Protein AF-A0A0B0EFS8-F1 (afdb_monomer_lite)

Sequence (93 aa):
PIFYATGNRNKAFFFSAISGLSEPLGALVGYAFLMPFLSPGLLAGLLAFVAGIMIYISVDELLPMAHRYGHSHTVIIGIILGMMVMAASLIML

Foldseek 3Di:
DVCVVPVDPVVVVVVVVVVVVVVVVVVVVCCVVCVVVDDPVVVVVVVVVVVVVVVCCCVVPVLVVCVVVHPPVVSVVVVVVVVVVVVVVVVVD

Radius of gyration: 17.18 Å; chains: 1; bounding box: 37×28×36 Å

pLDDT: mean 88.09, std 7.2, range [60.25, 96.0]

Organism: NCBI:txid237368

Secondary structure (DSSP, 8-state):
-HHHHH--HHHHHHHHHHHHHHHHHHHHHHHHHHGGG--HHHHHHHHHHHHHHHHHIIIIIIHHHHHHHS-HHHHHHHHHHHHHHHHHHHHH-

Structure (mmCIF, N/CA/C/O backbone):
data_AF-A0A0B0EFS8-F1
#
_entry.id   AF-A0A0B0EFS8-F1
#
loop_
_atom_site.group_PDB
_atom_site.id
_atom_site.type_symbol
_atom_site.label_atom_id
_atom_site.label_alt_id
_atom_site.label_comp_id
_atom_site.label_asym_id
_atom_site.label_entity_id
_atom_site.label_seq_id
_atom_site.pdbx_PDB_ins_code
_atom_site.Cartn_x
_atom_site.Cartn_y
_atom_site.Cartn_z
_atom_site.occupancy
_atom_site.B_iso_or_equiv
_atom_site.auth_seq_id
_atom_site.auth_comp_id
_atom_site.auth_asym_id
_atom_site.auth_atom_id
_atom_site.pdbx_PDB_model_num
ATOM 1 N N . PRO A 1 1 ? -15.132 -5.388 8.158 1.00 60.25 1 PRO A N 1
ATOM 2 C CA . PRO A 1 1 ? -16.566 -5.778 8.244 1.00 60.25 1 PRO A CA 1
ATOM 3 C C . PRO A 1 1 ? -16.847 -7.256 8.604 1.00 60.25 1 PRO A C 1
ATOM 5 O O . PRO A 1 1 ? -17.977 -7.560 8.963 1.00 60.25 1 PRO A O 1
ATOM 8 N N . ILE A 1 2 ? -15.859 -8.165 8.580 1.00 69.06 2 ILE A N 1
ATOM 9 C CA . ILE A 1 2 ? -16.084 -9.589 8.908 1.00 69.06 2 ILE A CA 1
ATOM 10 C C . ILE A 1 2 ? -16.449 -9.780 10.387 1.00 69.06 2 ILE A C 1
ATOM 12 O O . ILE A 1 2 ? -17.388 -10.507 10.696 1.00 69.06 2 ILE A O 1
ATOM 16 N N . PHE A 1 3 ? -15.778 -9.068 11.299 1.00 70.75 3 PHE A N 1
ATOM 17 C CA . PHE A 1 3 ? -16.096 -9.104 12.731 1.00 70.75 3 PHE A CA 1
ATOM 18 C C . PHE A 1 3 ? -17.517 -8.604 13.030 1.00 70.75 3 PHE A C 1
ATOM 20 O O . PHE A 1 3 ? -18.269 -9.280 13.724 1.00 70.75 3 PHE A O 1
ATOM 27 N N . TYR A 1 4 ? -17.909 -7.472 12.439 1.00 67.56 4 TYR A N 1
ATOM 28 C CA . TYR A 1 4 ? -19.253 -6.906 12.599 1.00 67.56 4 TYR A CA 1
ATOM 29 C C . TYR A 1 4 ? -20.358 -7.782 11.983 1.00 67.56 4 TYR A C 1
ATOM 31 O O . TYR A 1 4 ? -21.491 -7.718 12.440 1.00 67.56 4 TYR A O 1
ATOM 39 N N . ALA A 1 5 ? -20.036 -8.620 10.989 1.00 72.50 5 ALA A N 1
ATOM 40 C CA . ALA A 1 5 ? -20.988 -9.531 10.349 1.00 72.50 5 ALA A CA 1
ATOM 41 C C . ALA A 1 5 ? -21.077 -10.922 11.010 1.00 72.50 5 ALA A C 1
ATOM 43 O O . ALA A 1 5 ? -22.128 -11.550 10.960 1.00 72.50 5 ALA A O 1
ATOM 44 N N . THR A 1 6 ? -19.994 -11.431 11.616 1.00 71.69 6 THR A N 1
ATOM 45 C CA . THR A 1 6 ? -19.950 -12.799 12.185 1.00 71.69 6 THR A CA 1
ATOM 46 C C . THR A 1 6 ? -19.892 -12.863 13.710 1.00 71.69 6 THR A C 1
ATOM 48 O O . THR A 1 6 ? -20.036 -13.950 14.267 1.00 71.69 6 THR A O 1
ATOM 51 N N . GLY A 1 7 ? -19.637 -11.749 14.405 1.00 76.38 7 GLY A N 1
ATOM 52 C CA . GLY A 1 7 ? -19.557 -11.682 15.872 1.00 76.38 7 GLY A CA 1
ATOM 53 C C . GLY A 1 7 ? -18.388 -12.455 16.506 1.00 76.38 7 GLY A C 1
ATOM 54 O O . GLY A 1 7 ? -18.194 -12.399 17.717 1.00 76.38 7 GLY A O 1
ATOM 55 N N . ASN A 1 8 ? -17.579 -13.164 15.711 1.00 82.50 8 ASN A N 1
ATOM 56 C CA . ASN A 1 8 ? -16.508 -14.034 16.188 1.00 82.50 8 ASN A CA 1
ATOM 57 C C . ASN A 1 8 ? -15.128 -13.464 15.818 1.00 82.50 8 ASN A C 1
ATOM 59 O O . ASN A 1 8 ? -14.754 -13.405 14.644 1.00 82.50 8 ASN A O 1
ATOM 63 N N . ARG A 1 9 ? -14.354 -13.078 16.843 1.00 80.94 9 ARG A N 1
ATOM 64 C CA . ARG A 1 9 ? -13.009 -12.485 16.709 1.00 80.94 9 ARG A CA 1
ATOM 65 C C . ARG A 1 9 ? -12.016 -13.419 16.015 1.00 80.94 9 ARG A C 1
ATOM 67 O O . ARG A 1 9 ? -11.255 -12.961 15.170 1.00 80.94 9 ARG A O 1
ATOM 74 N N . ASN A 1 10 ? -12.068 -14.719 16.309 1.00 83.12 10 ASN A N 1
ATOM 75 C CA . ASN A 1 10 ? -11.126 -15.697 15.759 1.00 83.1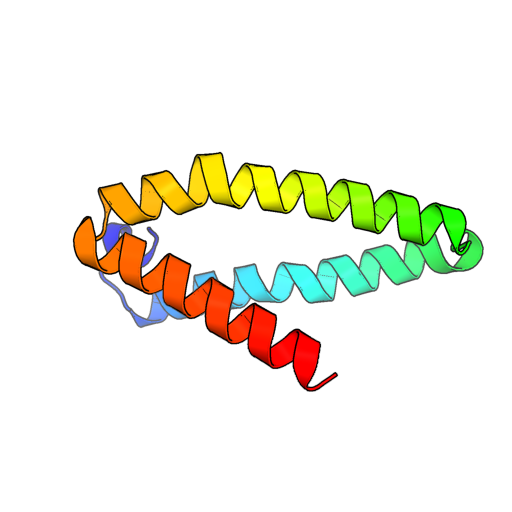2 10 ASN A CA 1
ATOM 76 C C . ASN A 1 10 ? -11.363 -15.917 14.262 1.00 83.12 10 ASN A C 1
ATOM 78 O O . ASN A 1 10 ? -10.412 -15.988 13.489 1.00 83.12 10 ASN A O 1
ATOM 82 N N . LYS A 1 11 ? -12.634 -15.950 13.835 1.00 79.81 11 LYS A N 1
ATOM 83 C CA . LYS A 1 11 ? -12.978 -16.023 12.407 1.00 79.81 11 LYS A CA 1
ATOM 84 C C . LYS A 1 11 ? -12.549 -14.757 11.673 1.00 79.81 11 LYS A C 1
ATOM 86 O O . LYS A 1 11 ? -11.923 -14.854 10.626 1.00 79.81 11 LYS A O 1
ATOM 91 N N . ALA A 1 12 ? -12.837 -13.582 12.235 1.00 83.75 12 ALA A N 1
ATOM 92 C CA . ALA A 1 12 ? -12.433 -12.316 11.632 1.00 83.75 12 ALA A CA 1
ATOM 93 C C . ALA A 1 12 ? -10.911 -12.211 11.457 1.00 83.75 12 ALA A C 1
ATOM 95 O O . ALA A 1 12 ? -10.458 -11.815 10.390 1.00 83.75 12 ALA A O 1
ATOM 96 N N . PHE A 1 13 ? -10.133 -12.623 12.460 1.00 85.50 13 PHE A N 1
ATOM 97 C CA . PHE A 1 13 ? -8.675 -12.648 12.362 1.00 85.50 13 PHE A CA 1
ATOM 98 C C . PHE A 1 13 ? -8.186 -13.623 11.284 1.00 85.50 13 PHE A C 1
ATOM 100 O O . PHE A 1 13 ? -7.371 -13.246 10.448 1.00 85.50 13 PHE A O 1
ATOM 107 N N . PHE A 1 14 ? -8.720 -14.848 11.257 1.00 88.38 14 PHE A N 1
ATOM 108 C CA . PHE A 1 14 ? -8.308 -15.867 10.292 1.00 88.38 14 PHE A CA 1
ATOM 109 C C . PHE A 1 14 ? -8.594 -15.455 8.841 1.00 88.38 14 PHE A C 1
ATOM 111 O O . PHE A 1 14 ? -7.723 -15.574 7.984 1.00 88.38 14 PHE A O 1
ATOM 118 N N . PHE A 1 15 ? -9.780 -14.903 8.566 1.00 86.44 15 PHE A N 1
ATOM 119 C CA . PHE A 1 15 ? -10.111 -14.417 7.224 1.00 86.44 15 PHE A CA 1
ATOM 120 C C . PHE A 1 15 ? -9.269 -13.207 6.813 1.00 86.44 15 PHE A C 1
ATOM 122 O O . PHE A 1 15 ? -8.816 -13.152 5.672 1.00 86.44 15 PHE A O 1
ATOM 129 N N . SER A 1 16 ? -9.006 -12.269 7.729 1.00 86.88 16 SER A N 1
ATOM 130 C CA . SER A 1 16 ? -8.102 -11.149 7.446 1.00 86.88 16 SER A CA 1
ATOM 131 C C . SER A 1 16 ? -6.672 -11.622 7.172 1.00 86.88 16 SER A C 1
ATOM 133 O O . SER A 1 16 ? -6.032 -11.113 6.258 1.00 86.88 16 SER A O 1
ATOM 135 N N . ALA A 1 17 ? -6.182 -12.623 7.909 1.00 88.81 17 ALA A N 1
ATOM 136 C CA . ALA A 1 17 ? -4.853 -13.191 7.698 1.00 88.81 17 ALA A CA 1
ATOM 137 C C . ALA A 1 17 ? -4.737 -13.903 6.340 1.00 88.81 17 ALA A C 1
ATOM 139 O O . ALA A 1 17 ? -3.759 -13.697 5.626 1.00 88.81 17 ALA A O 1
ATOM 140 N N . ILE A 1 18 ? -5.751 -14.682 5.944 1.00 90.19 18 ILE A N 1
ATOM 141 C CA . ILE A 1 18 ? -5.797 -15.314 4.615 1.00 90.19 18 ILE A CA 1
ATOM 142 C C . ILE A 1 18 ? -5.833 -14.256 3.509 1.00 90.19 18 ILE A C 1
ATOM 144 O O . ILE A 1 18 ? -5.127 -14.393 2.513 1.00 90.19 18 ILE A O 1
ATOM 148 N N . SER A 1 19 ? -6.617 -13.190 3.689 1.00 88.56 19 SER A N 1
ATOM 149 C CA . SER A 1 19 ? -6.642 -12.076 2.740 1.00 88.56 19 SER A CA 1
ATOM 150 C C . SER A 1 19 ? -5.274 -11.403 2.633 1.00 88.56 19 SER A C 1
ATOM 152 O O . SER A 1 19 ? -4.830 -11.129 1.526 1.00 88.56 19 SER A O 1
ATOM 154 N N . GLY A 1 20 ? -4.576 -11.179 3.749 1.00 88.44 20 GLY A N 1
ATOM 155 C CA . GLY A 1 20 ? -3.223 -10.611 3.736 1.00 88.44 20 GLY A CA 1
ATOM 156 C C . GLY A 1 20 ? -2.200 -11.518 3.048 1.00 88.44 20 GLY A C 1
ATOM 157 O O . GLY A 1 20 ? -1.310 -11.033 2.362 1.00 88.44 20 GLY A O 1
ATOM 158 N N . LEU A 1 21 ? -2.363 -12.842 3.143 1.00 93.06 21 LEU A N 1
ATOM 159 C CA . LEU A 1 21 ? -1.496 -13.803 2.455 1.00 93.06 21 LEU A CA 1
ATOM 160 C C . LEU A 1 21 ? -1.646 -13.760 0.922 1.00 93.06 21 LEU A C 1
ATOM 162 O O . LEU A 1 21 ? -0.771 -14.248 0.206 1.00 93.06 21 LEU A O 1
ATOM 166 N N . SER A 1 22 ? -2.719 -13.158 0.403 1.00 91.25 22 SER A N 1
ATOM 167 C CA . SER A 1 22 ? -2.902 -13.001 -1.043 1.00 91.25 22 SER A CA 1
ATOM 168 C C . SER A 1 22 ? -1.851 -12.089 -1.686 1.00 91.25 22 SER A C 1
ATOM 170 O O . SER A 1 22 ? -1.469 -12.339 -2.827 1.00 91.25 22 SER A O 1
ATOM 172 N N . GLU A 1 23 ? -1.315 -11.103 -0.960 1.00 89.88 23 GLU A N 1
ATOM 173 C CA . GLU A 1 23 ? -0.275 -10.194 -1.458 1.00 89.88 23 GLU A CA 1
ATOM 174 C C . GLU A 1 23 ? 1.060 -10.901 -1.752 1.00 89.88 23 GLU A C 1
ATOM 176 O O . GLU A 1 23 ? 1.521 -10.823 -2.893 1.00 89.88 23 GLU A O 1
ATOM 181 N N . PRO A 1 24 ? 1.691 -11.640 -0.812 1.00 91.25 24 PRO A N 1
ATOM 182 C CA . PRO A 1 24 ? 2.937 -12.349 -1.098 1.00 91.25 24 PRO A CA 1
ATOM 183 C C . PRO A 1 24 ? 2.746 -13.466 -2.128 1.00 91.25 24 PRO A C 1
ATOM 185 O O . PRO A 1 24 ? 3.637 -13.699 -2.944 1.00 91.25 24 PRO A O 1
ATOM 188 N N . LEU A 1 25 ? 1.586 -14.131 -2.140 1.00 93.56 25 LEU A N 1
ATOM 189 C CA . LEU A 1 25 ? 1.252 -15.108 -3.181 1.00 93.56 25 LEU A CA 1
ATOM 190 C C . LEU A 1 25 ? 1.156 -14.443 -4.559 1.00 93.56 25 LEU A C 1
ATOM 192 O O . LEU A 1 25 ? 1.750 -14.935 -5.518 1.00 93.56 25 LEU A O 1
ATOM 196 N N . GLY A 1 26 ? 0.467 -13.306 -4.654 1.00 90.19 26 GLY A N 1
ATOM 197 C CA . GLY A 1 26 ? 0.383 -12.511 -5.876 1.00 90.19 26 GLY A CA 1
ATOM 198 C C . GLY A 1 26 ? 1.751 -12.010 -6.338 1.00 90.19 26 GLY A C 1
ATOM 199 O O . GLY A 1 26 ? 2.051 -12.078 -7.528 1.00 90.19 26 GLY A O 1
ATOM 200 N N . ALA A 1 27 ? 2.611 -11.593 -5.407 1.00 89.56 27 ALA A N 1
ATOM 201 C CA . ALA A 1 27 ? 3.980 -11.177 -5.699 1.00 89.56 27 ALA A CA 1
ATOM 202 C C . ALA A 1 27 ? 4.839 -12.336 -6.233 1.00 89.56 27 ALA A C 1
ATOM 204 O O . ALA A 1 27 ? 5.539 -12.160 -7.226 1.00 89.56 27 ALA A O 1
ATOM 205 N N . LEU A 1 28 ? 4.758 -13.527 -5.628 1.00 93.06 28 LEU A N 1
ATOM 206 C CA .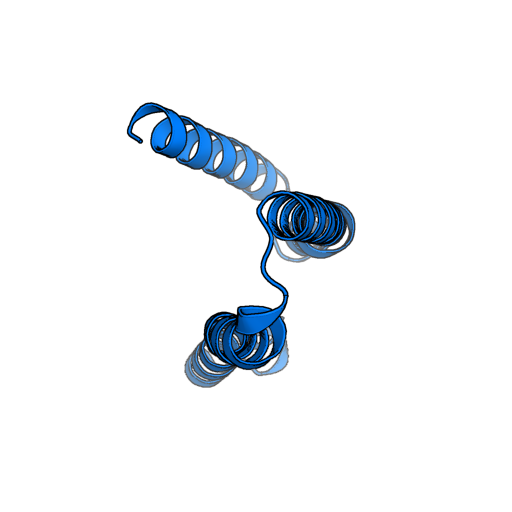 LEU A 1 28 ? 5.463 -14.734 -6.084 1.00 93.06 28 LEU A CA 1
ATOM 207 C C . LEU A 1 28 ? 5.039 -15.141 -7.495 1.00 93.06 28 LEU A C 1
ATOM 209 O O . LEU A 1 28 ? 5.887 -15.389 -8.353 1.00 93.06 28 LEU A O 1
ATOM 213 N N . VAL A 1 29 ? 3.729 -15.186 -7.738 1.00 92.44 29 VAL A N 1
ATOM 214 C CA . VAL A 1 29 ? 3.168 -15.521 -9.049 1.00 92.44 29 VAL A CA 1
ATOM 215 C C . VAL A 1 29 ? 3.568 -14.460 -10.074 1.00 92.44 29 VAL A C 1
ATOM 217 O O . VAL A 1 29 ? 4.124 -14.795 -11.118 1.00 92.44 29 VAL A O 1
ATOM 220 N N . GLY A 1 30 ? 3.367 -13.179 -9.760 1.00 88.69 30 GLY A N 1
ATOM 221 C CA . GLY A 1 30 ? 3.746 -12.066 -10.627 1.00 88.69 30 GLY A CA 1
ATOM 222 C C . GLY A 1 30 ? 5.233 -12.084 -10.972 1.00 88.69 30 GLY A C 1
ATOM 223 O O . GLY A 1 30 ? 5.586 -11.968 -12.142 1.00 88.69 30 GLY A O 1
ATOM 224 N N . TYR A 1 31 ? 6.102 -12.318 -9.989 1.00 88.19 31 TYR A N 1
ATOM 225 C CA . TYR A 1 31 ? 7.538 -12.447 -10.213 1.00 88.19 31 TYR A CA 1
ATOM 226 C C . TYR A 1 31 ? 7.869 -13.631 -11.126 1.00 88.19 31 TYR A C 1
ATOM 228 O O . TYR A 1 31 ? 8.596 -13.447 -12.097 1.00 88.19 31 TYR A O 1
ATOM 236 N N . ALA A 1 32 ? 7.299 -14.816 -10.888 1.00 90.69 32 ALA A N 1
ATOM 237 C CA . ALA A 1 32 ? 7.555 -15.999 -11.712 1.00 90.69 32 ALA A CA 1
ATOM 238 C C . ALA A 1 32 ? 7.174 -15.795 -13.191 1.00 90.69 32 ALA A C 1
ATOM 240 O O . ALA A 1 32 ? 7.886 -16.264 -14.078 1.00 90.69 32 ALA A O 1
ATOM 241 N N . PHE A 1 33 ? 6.084 -15.070 -13.466 1.00 87.56 33 PHE A N 1
ATOM 242 C CA . PHE A 1 33 ? 5.640 -14.781 -14.834 1.00 87.56 33 PHE A CA 1
ATOM 243 C C . PHE A 1 33 ? 6.379 -13.602 -15.483 1.00 87.56 33 PHE A C 1
ATOM 245 O O . PHE A 1 33 ? 6.646 -13.640 -16.685 1.00 87.56 33 PHE A O 1
ATOM 252 N N . LEU A 1 34 ? 6.702 -12.551 -14.723 1.00 85.50 34 LEU A N 1
ATOM 253 C CA . LEU A 1 34 ? 7.307 -11.331 -15.267 1.00 85.50 34 LEU A CA 1
ATOM 254 C C . LEU A 1 34 ? 8.838 -11.346 -15.254 1.00 85.50 34 LEU A C 1
ATOM 256 O O . LEU A 1 34 ? 9.420 -10.511 -15.941 1.00 85.50 34 LEU A O 1
ATOM 260 N N . MET A 1 35 ? 9.496 -12.270 -14.543 1.00 84.00 35 MET A N 1
ATOM 261 C CA . MET A 1 35 ? 10.963 -12.373 -14.458 1.00 84.00 35 MET A CA 1
ATOM 262 C C . MET A 1 35 ? 11.690 -12.199 -15.809 1.00 84.00 35 MET A C 1
ATOM 264 O O . MET A 1 35 ? 12.617 -11.392 -15.857 1.00 84.00 35 MET A O 1
ATOM 268 N N . PRO A 1 36 ? 11.292 -12.858 -16.919 1.00 83.25 36 PRO A N 1
ATOM 269 C CA . PRO A 1 36 ? 11.984 -12.697 -18.202 1.00 83.25 36 PRO A CA 1
ATOM 270 C C . PRO A 1 36 ? 11.725 -11.353 -18.909 1.00 83.25 36 PRO A C 1
ATOM 272 O O . PRO A 1 36 ? 12.470 -10.996 -19.817 1.00 83.25 36 PRO A O 1
ATOM 275 N N . PHE A 1 37 ? 10.699 -10.597 -18.506 1.00 84.38 37 PHE A N 1
ATOM 276 C CA . PHE A 1 37 ? 10.297 -9.319 -19.118 1.00 84.38 37 PHE A CA 1
ATOM 277 C C . PHE A 1 37 ? 10.549 -8.106 -18.209 1.00 84.38 37 PHE A C 1
ATOM 279 O O . PHE A 1 37 ? 10.208 -6.973 -18.560 1.00 84.38 37 PHE A O 1
ATOM 286 N N . LEU A 1 38 ? 11.132 -8.335 -17.031 1.00 83.94 38 LEU A N 1
ATOM 287 C CA . LEU A 1 38 ? 11.266 -7.361 -15.954 1.00 83.94 38 LEU A CA 1
ATOM 288 C C . LEU A 1 38 ? 12.379 -6.350 -16.274 1.00 83.94 38 LEU A C 1
ATOM 290 O O . LEU A 1 38 ? 13.522 -6.480 -15.847 1.00 83.94 38 LEU A O 1
ATOM 294 N N . SER A 1 39 ? 12.040 -5.328 -17.061 1.00 91.44 39 SER A N 1
ATOM 295 C CA . SER A 1 39 ? 12.908 -4.169 -17.285 1.00 91.44 39 SER A CA 1
ATOM 296 C C . SER A 1 39 ? 12.673 -3.090 -16.215 1.00 91.44 39 SER A C 1
ATOM 298 O O . SER A 1 39 ? 11.557 -2.983 -15.694 1.00 91.44 39 SER A O 1
ATOM 300 N N . PRO A 1 40 ? 13.670 -2.235 -15.904 1.00 88.62 40 PRO A N 1
ATOM 301 C CA . PRO A 1 40 ? 13.499 -1.147 -14.936 1.00 88.62 40 PRO A CA 1
ATOM 302 C C . PRO A 1 40 ? 12.337 -0.202 -15.280 1.00 88.62 40 PRO A C 1
ATOM 304 O O . PRO A 1 40 ? 11.615 0.240 -14.390 1.00 88.62 40 PRO A O 1
ATOM 307 N N . GLY A 1 41 ? 12.118 0.067 -16.573 1.00 92.81 41 GLY A N 1
ATOM 308 C CA . GLY A 1 41 ? 11.017 0.915 -17.039 1.00 92.81 41 GLY A CA 1
ATOM 309 C C . GLY A 1 41 ? 9.643 0.270 -16.854 1.00 92.81 41 GLY A C 1
ATOM 310 O O . GLY A 1 41 ? 8.709 0.935 -16.408 1.00 92.81 41 GLY A O 1
ATOM 311 N N . LEU A 1 42 ? 9.523 -1.034 -17.128 1.00 90.19 42 LEU A N 1
ATOM 312 C CA . LEU A 1 42 ? 8.284 -1.773 -16.883 1.00 90.19 42 LEU A CA 1
ATOM 313 C C . LEU A 1 42 ? 7.974 -1.840 -15.386 1.00 90.19 42 LEU A C 1
ATOM 315 O O .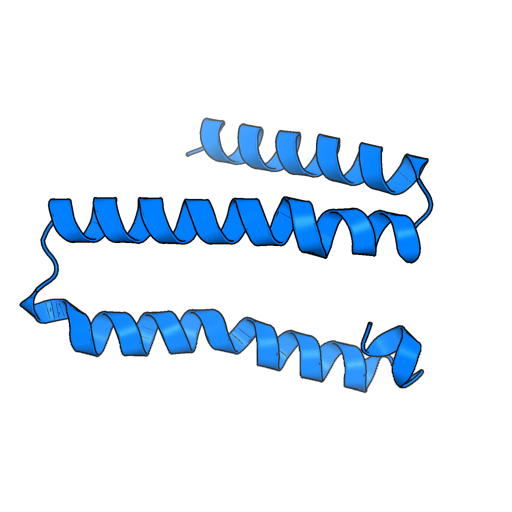 LEU A 1 42 ? 6.839 -1.592 -14.991 1.00 90.19 42 LEU A O 1
ATOM 319 N N . LEU A 1 43 ? 8.978 -2.127 -14.553 1.00 91.00 43 LEU A N 1
ATOM 320 C CA . LEU A 1 43 ? 8.811 -2.170 -13.103 1.00 91.00 43 LEU A CA 1
ATOM 321 C C . LEU A 1 43 ? 8.342 -0.817 -12.553 1.00 91.00 43 LEU A C 1
ATOM 323 O O . LEU A 1 43 ? 7.386 -0.779 -11.784 1.00 91.00 43 LEU A O 1
ATOM 327 N N . ALA A 1 44 ? 8.955 0.289 -12.984 1.00 93.19 44 ALA A N 1
ATOM 328 C CA . ALA A 1 44 ? 8.528 1.630 -12.587 1.00 93.19 44 ALA A CA 1
ATOM 329 C C . ALA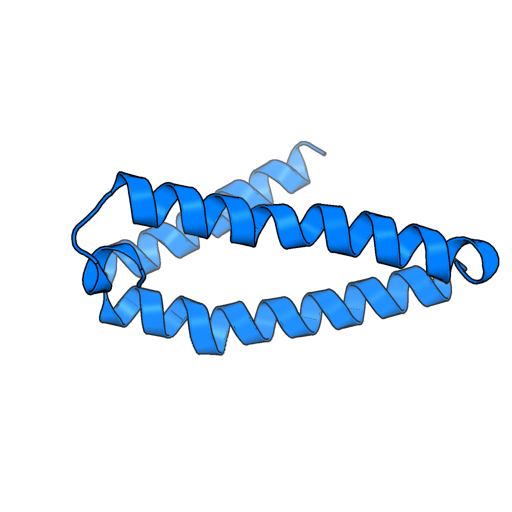 A 1 44 ? 7.080 1.926 -13.018 1.00 93.19 44 ALA A C 1
ATOM 331 O O . ALA A 1 44 ? 6.296 2.439 -12.220 1.00 93.19 44 ALA A O 1
ATOM 332 N N . GLY A 1 45 ? 6.701 1.552 -14.246 1.00 94.75 45 GLY A N 1
ATOM 333 C CA . GLY A 1 45 ? 5.330 1.704 -14.741 1.00 94.75 45 GLY A CA 1
ATOM 334 C C . GLY A 1 45 ? 4.311 0.873 -13.957 1.00 94.75 45 GLY A C 1
ATOM 335 O O . GLY A 1 45 ? 3.248 1.378 -13.599 1.00 94.75 45 GLY A O 1
ATOM 336 N N . LEU A 1 46 ? 4.648 -0.377 -13.627 1.00 91.94 46 LEU A N 1
ATOM 337 C CA . LEU A 1 46 ? 3.806 -1.256 -12.814 1.00 91.94 46 LEU A CA 1
ATOM 338 C C . LEU A 1 46 ? 3.641 -0.725 -11.389 1.00 91.94 46 LEU A C 1
ATOM 340 O O . LEU A 1 46 ? 2.521 -0.679 -10.888 1.00 91.94 46 LEU A O 1
ATOM 344 N N . LEU A 1 47 ? 4.726 -0.279 -10.752 1.00 92.81 47 LEU A N 1
ATOM 345 C CA . LEU A 1 47 ? 4.664 0.314 -9.416 1.00 92.81 47 LEU A CA 1
ATOM 346 C C . LEU A 1 47 ? 3.836 1.604 -9.408 1.00 92.81 47 LEU A C 1
ATOM 348 O O . LEU A 1 47 ? 3.023 1.786 -8.505 1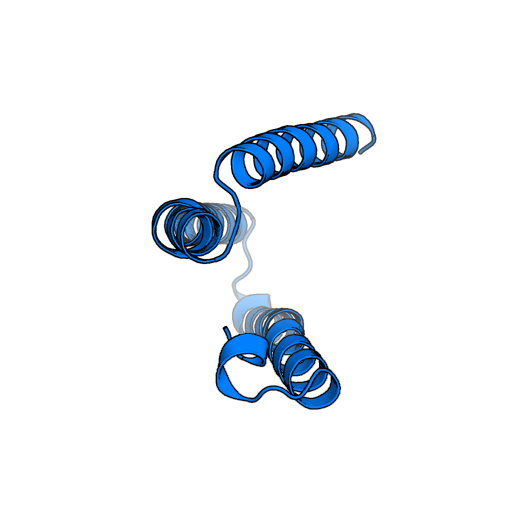.00 92.81 47 LEU A O 1
ATOM 352 N N . ALA A 1 48 ? 3.976 2.463 -10.422 1.00 96.00 48 ALA A N 1
ATOM 353 C CA . ALA A 1 48 ? 3.157 3.668 -10.559 1.00 96.00 48 ALA A CA 1
ATOM 354 C C . ALA A 1 48 ? 1.665 3.333 -10.731 1.00 96.00 48 ALA A C 1
ATOM 356 O O . ALA A 1 48 ? 0.808 3.960 -10.107 1.00 96.00 48 ALA A O 1
ATOM 357 N N . PHE A 1 49 ? 1.351 2.314 -11.533 1.00 95.50 49 PHE A N 1
ATOM 358 C CA . PHE A 1 49 ? -0.018 1.841 -11.722 1.00 95.50 49 PHE A CA 1
ATOM 359 C C . PHE A 1 49 ? -0.622 1.287 -10.422 1.00 95.50 49 PHE A C 1
ATOM 361 O O . PHE A 1 49 ? -1.721 1.683 -10.030 1.00 95.50 49 PHE A O 1
ATOM 368 N N . VAL A 1 50 ? 0.115 0.427 -9.712 1.00 94.06 50 VAL A N 1
ATOM 369 C CA . VAL A 1 50 ? -0.313 -0.133 -8.420 1.00 94.06 50 VAL A CA 1
ATOM 370 C C . VAL A 1 50 ? -0.483 0.967 -7.372 1.00 94.06 50 VAL A C 1
ATOM 372 O O . VAL A 1 50 ? -1.476 0.963 -6.646 1.00 94.06 50 VAL A O 1
ATOM 375 N N . ALA A 1 51 ? 0.424 1.947 -7.327 1.00 95.25 51 ALA A N 1
ATOM 376 C CA . ALA A 1 51 ? 0.298 3.101 -6.440 1.00 95.25 51 ALA A CA 1
ATOM 377 C C . ALA A 1 51 ? -1.006 3.874 -6.701 1.00 95.25 51 ALA A C 1
ATOM 379 O O . ALA A 1 51 ? -1.712 4.216 -5.754 1.00 95.25 51 ALA A O 1
ATOM 380 N N . GLY A 1 52 ? -1.375 4.081 -7.971 1.00 95.56 52 GLY A N 1
ATOM 381 C CA . GLY A 1 52 ? -2.649 4.701 -8.343 1.00 95.56 52 GLY A CA 1
ATOM 382 C C . GLY A 1 52 ? -3.870 3.927 -7.834 1.00 95.56 52 GLY A C 1
ATOM 383 O O . GLY A 1 52 ? -4.770 4.522 -7.238 1.00 95.56 52 GLY A O 1
ATOM 384 N N . ILE A 1 53 ? -3.880 2.600 -7.997 1.00 95.88 53 ILE A N 1
ATOM 385 C CA . ILE A 1 53 ? -4.963 1.741 -7.487 1.00 95.88 53 ILE A CA 1
ATOM 386 C C . ILE A 1 53 ? -5.067 1.838 -5.958 1.00 95.88 53 ILE A C 1
ATOM 388 O O . ILE A 1 53 ? -6.167 1.975 -5.425 1.00 95.88 53 ILE A O 1
ATOM 392 N N . MET A 1 54 ? -3.942 1.807 -5.240 1.00 94.81 54 MET A N 1
ATOM 393 C CA . MET A 1 54 ? -3.942 1.872 -3.774 1.00 94.81 54 MET A CA 1
ATOM 394 C C . MET A 1 54 ? -4.425 3.225 -3.244 1.00 94.81 54 MET A C 1
ATOM 396 O O . MET A 1 54 ? -5.127 3.263 -2.231 1.00 94.81 54 MET A O 1
ATOM 400 N N . ILE A 1 55 ? -4.113 4.326 -3.937 1.00 94.50 55 ILE A N 1
ATOM 401 C CA . ILE A 1 55 ? -4.663 5.651 -3.615 1.00 94.50 55 ILE A CA 1
ATOM 402 C C . ILE A 1 55 ? -6.186 5.640 -3.785 1.00 94.50 55 ILE A C 1
ATOM 404 O O . ILE A 1 55 ? -6.893 6.060 -2.870 1.00 94.50 55 ILE A O 1
ATOM 408 N N . TYR A 1 56 ? -6.689 5.108 -4.905 1.00 95.12 56 TYR A N 1
ATOM 409 C CA . TYR A 1 56 ? -8.127 4.996 -5.158 1.00 95.12 56 TYR A CA 1
ATOM 410 C C . TYR A 1 56 ? -8.839 4.188 -4.064 1.00 95.12 56 TYR A C 1
ATOM 412 O O . TYR A 1 56 ? -9.748 4.705 -3.424 1.00 95.12 56 TYR A O 1
ATOM 420 N N . ILE A 1 57 ? -8.376 2.967 -3.771 1.00 93.44 57 ILE A N 1
ATOM 421 C CA . ILE A 1 57 ? -8.969 2.109 -2.728 1.00 93.44 57 ILE A CA 1
ATOM 422 C C . ILE A 1 57 ? -8.934 2.806 -1.360 1.00 93.44 57 ILE A C 1
ATOM 424 O O . ILE A 1 57 ? -9.900 2.755 -0.597 1.00 93.44 57 ILE A O 1
ATOM 428 N N . SER A 1 58 ? -7.840 3.498 -1.039 1.00 92.75 58 SER A N 1
ATOM 429 C CA . SER A 1 58 ? -7.705 4.187 0.246 1.00 92.75 58 SER A CA 1
ATOM 430 C C . SER A 1 58 ? -8.712 5.325 0.413 1.00 92.75 58 SER A C 1
ATOM 432 O O . SER A 1 58 ? -9.288 5.481 1.492 1.00 92.75 58 SER A O 1
ATOM 434 N N . VAL A 1 59 ? -8.933 6.113 -0.641 1.00 91.62 59 VAL A N 1
ATOM 435 C CA . VAL A 1 59 ? -9.815 7.287 -0.599 1.00 91.62 59 VAL A CA 1
ATOM 436 C C . VAL A 1 59 ? -11.284 6.908 -0.768 1.00 91.62 59 VAL A C 1
ATOM 438 O O . VAL A 1 59 ? -12.114 7.407 -0.013 1.00 91.62 59 VAL A O 1
ATOM 441 N N . ASP A 1 60 ? -11.610 6.026 -1.711 1.00 92.31 60 ASP A N 1
ATOM 442 C CA . ASP A 1 60 ? -13.002 5.706 -2.053 1.00 92.31 60 ASP A CA 1
ATOM 443 C C . ASP A 1 60 ? -13.585 4.583 -1.191 1.00 92.31 60 ASP A C 1
ATOM 445 O O . ASP A 1 60 ? -14.791 4.556 -0.948 1.00 92.31 60 ASP A O 1
ATOM 449 N N . GLU A 1 61 ? -12.761 3.656 -0.701 1.00 90.00 61 GLU A N 1
ATOM 450 C CA . GLU A 1 61 ? -13.251 2.491 0.039 1.00 90.00 61 GLU A CA 1
ATOM 451 C C . GLU A 1 61 ? -12.867 2.550 1.520 1.00 90.00 61 GLU A C 1
ATOM 453 O O . GLU A 1 61 ? -13.741 2.523 2.393 1.00 90.00 61 GLU A O 1
ATOM 458 N N . LEU A 1 62 ? -11.575 2.683 1.837 1.00 89.56 62 LEU A N 1
ATOM 459 C CA . LEU A 1 62 ? -11.110 2.629 3.228 1.00 89.56 62 LEU A CA 1
ATOM 460 C C . LEU A 1 62 ? -11.545 3.854 4.040 1.00 89.56 62 LEU A C 1
ATOM 462 O O . LEU A 1 62 ? -12.001 3.695 5.176 1.00 89.56 62 LEU A O 1
ATOM 466 N N . LEU A 1 63 ? -11.449 5.063 3.481 1.00 89.00 63 LEU A N 1
ATOM 467 C CA . LEU A 1 63 ? -11.794 6.298 4.188 1.00 89.00 63 LEU A CA 1
ATOM 468 C C . LEU A 1 63 ? -13.297 6.396 4.539 1.00 89.00 63 LEU A C 1
ATOM 470 O O . LEU A 1 63 ? -13.603 6.719 5.697 1.00 89.00 63 LEU A O 1
ATOM 474 N N . PRO A 1 64 ? -14.253 6.074 3.642 1.00 88.88 64 PRO A N 1
ATOM 475 C CA . PRO A 1 64 ? -15.673 6.046 3.990 1.00 88.88 64 PRO A CA 1
ATOM 476 C C . PRO A 1 64 ? -16.005 4.922 4.969 1.00 88.88 64 PRO A C 1
ATOM 478 O O . PRO A 1 64 ? -16.804 5.118 5.886 1.00 88.88 64 PRO A O 1
ATOM 481 N N . MET A 1 65 ? -15.358 3.760 4.836 1.00 87.00 65 MET A N 1
ATOM 482 C CA . MET A 1 65 ? -15.513 2.660 5.791 1.00 87.00 65 MET A CA 1
ATOM 483 C C . MET A 1 65 ? -15.025 3.056 7.189 1.00 87.00 65 MET A C 1
ATOM 485 O O . MET A 1 65 ? -15.702 2.765 8.178 1.00 87.00 65 MET A O 1
ATOM 489 N N . ALA A 1 66 ? -13.904 3.772 7.287 1.00 87.00 66 ALA A N 1
ATOM 490 C CA . ALA A 1 66 ? -13.394 4.283 8.553 1.00 87.00 66 ALA A CA 1
ATOM 491 C C . ALA A 1 66 ? -14.381 5.261 9.214 1.00 87.00 66 ALA A C 1
ATOM 493 O O . ALA A 1 66 ? -14.629 5.148 10.412 1.00 87.00 66 ALA A O 1
ATOM 494 N N . HIS A 1 67 ? -15.007 6.156 8.443 1.00 85.69 67 HIS A N 1
ATOM 495 C CA . HIS A 1 67 ? -16.031 7.075 8.958 1.00 85.69 67 HIS A CA 1
ATOM 496 C C . HIS A 1 67 ? -17.348 6.380 9.325 1.00 85.69 67 HIS A C 1
ATOM 498 O O . HIS A 1 67 ? -18.019 6.800 10.262 1.00 85.69 67 HIS A O 1
ATOM 504 N N . ARG A 1 68 ? -17.732 5.319 8.606 1.00 83.75 6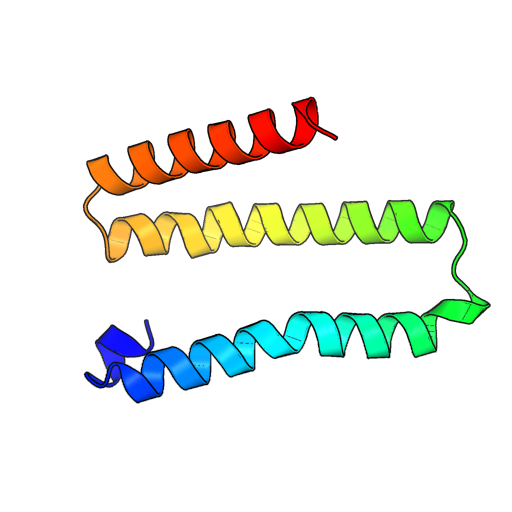8 ARG A N 1
ATOM 505 C CA . ARG A 1 68 ? -18.985 4.589 8.852 1.00 83.75 68 ARG A CA 1
ATOM 506 C C . ARG A 1 68 ? -18.931 3.709 10.101 1.00 83.75 68 ARG A C 1
ATOM 508 O O . ARG A 1 68 ? -19.946 3.556 10.775 1.00 83.75 68 ARG A O 1
ATOM 515 N N . TYR A 1 69 ? -17.781 3.090 10.374 1.00 78.94 69 TYR A N 1
ATOM 516 C CA . TYR A 1 69 ? -17.607 2.152 11.493 1.00 78.94 69 TYR A CA 1
ATOM 517 C C . TYR A 1 69 ? -16.819 2.736 12.678 1.00 78.94 69 TYR A C 1
ATOM 519 O O . TYR A 1 69 ? -16.809 2.132 13.751 1.00 78.94 69 TYR A O 1
ATOM 527 N N . GLY A 1 70 ? -16.153 3.880 12.502 1.00 73.81 70 GLY A N 1
ATOM 528 C CA . GLY A 1 70 ? -15.370 4.572 13.526 1.00 73.81 70 GLY A CA 1
ATOM 529 C C . GLY A 1 70 ? -15.983 5.905 13.964 1.00 73.81 70 GLY A C 1
ATOM 530 O O . GLY A 1 70 ? -16.956 6.387 13.398 1.00 73.81 70 GLY A O 1
ATOM 531 N N . HIS A 1 71 ? -15.388 6.525 14.985 1.00 78.12 71 HIS A N 1
ATOM 532 C CA . HIS A 1 71 ? -15.731 7.888 15.397 1.00 78.12 71 HIS A CA 1
ATOM 533 C C . HIS A 1 71 ? -14.933 8.891 14.555 1.00 78.12 71 HIS A C 1
ATOM 535 O O . HIS A 1 71 ? -13.708 8.771 14.480 1.00 78.12 71 HIS A O 1
ATOM 541 N N . SER A 1 72 ? -15.589 9.900 13.968 1.00 75.19 72 SER A N 1
ATOM 542 C CA . SER A 1 72 ? -14.969 10.828 13.001 1.00 75.19 72 SER A CA 1
ATOM 543 C C . SER A 1 72 ? -13.652 11.456 13.479 1.00 75.19 72 SER A C 1
ATOM 545 O O . SER A 1 72 ? -12.702 11.554 12.708 1.00 75.19 72 SER A O 1
ATOM 547 N N . HIS A 1 73 ? -13.536 11.817 14.762 1.00 82.44 73 HIS A N 1
ATOM 548 C CA . HIS A 1 73 ? -12.291 12.376 15.309 1.00 82.44 73 HIS A CA 1
ATOM 549 C C . HIS A 1 73 ? -11.143 11.359 15.368 1.00 82.44 73 HIS A C 1
ATOM 551 O O . HIS A 1 73 ? -9.997 11.699 15.084 1.00 82.44 73 HIS A O 1
ATOM 557 N N . THR A 1 74 ? -11.439 10.102 15.700 1.00 85.19 74 THR A N 1
ATOM 558 C CA . THR A 1 74 ? -10.435 9.033 15.767 1.00 85.19 74 THR A CA 1
ATOM 559 C C . THR A 1 74 ? -9.907 8.677 14.379 1.00 85.19 74 THR A C 1
ATOM 561 O O . THR A 1 74 ? -8.725 8.374 14.244 1.00 85.19 74 THR A O 1
ATOM 564 N N . VAL A 1 75 ? -10.749 8.762 13.343 1.00 87.12 75 VAL A N 1
ATOM 565 C CA . VAL A 1 75 ? -10.346 8.505 11.950 1.00 87.12 75 VAL A CA 1
ATOM 566 C C . VAL A 1 75 ? -9.294 9.513 11.492 1.00 87.12 75 VAL A C 1
ATOM 568 O O . VAL A 1 75 ? -8.244 9.115 10.995 1.00 87.12 75 VAL A O 1
ATOM 571 N N . ILE A 1 76 ? -9.532 10.809 11.720 1.00 88.12 76 ILE A N 1
ATOM 572 C CA . ILE A 1 76 ? -8.598 11.876 11.328 1.00 88.12 76 ILE A CA 1
ATOM 573 C C . ILE A 1 76 ? -7.259 11.725 12.060 1.00 88.12 76 ILE A C 1
ATOM 575 O O . ILE A 1 76 ? -6.204 11.791 11.432 1.00 88.12 76 ILE A O 1
ATOM 579 N N . ILE A 1 77 ? -7.289 11.459 13.371 1.00 90.88 77 ILE A N 1
ATOM 580 C CA . ILE A 1 77 ? -6.070 11.222 14.161 1.00 90.88 77 ILE A CA 1
ATOM 581 C C . ILE A 1 77 ? -5.314 9.996 13.631 1.00 90.88 77 ILE A C 1
ATOM 583 O O . ILE A 1 77 ? -4.095 10.050 13.487 1.00 90.88 77 ILE A O 1
ATOM 587 N N . GLY A 1 78 ? -6.024 8.915 13.297 1.00 91.62 78 GLY A N 1
ATOM 588 C CA . GLY A 1 78 ? -5.428 7.709 12.723 1.00 91.62 78 GLY A CA 1
ATOM 589 C C . GLY A 1 78 ? -4.732 7.964 11.385 1.00 91.62 78 GLY A C 1
ATOM 590 O O . GLY A 1 78 ? -3.620 7.484 11.180 1.00 91.62 78 GLY A O 1
ATOM 591 N N . ILE A 1 79 ? -5.340 8.767 10.507 1.00 91.56 79 ILE A N 1
ATOM 592 C CA . ILE A 1 79 ? -4.747 9.144 9.215 1.00 91.56 79 ILE A CA 1
ATOM 593 C C . ILE A 1 79 ? -3.484 9.981 9.423 1.00 91.56 79 ILE A C 1
ATOM 595 O O . ILE A 1 79 ? -2.444 9.662 8.850 1.00 91.56 79 ILE A O 1
ATOM 599 N N . ILE A 1 80 ? -3.547 11.012 10.273 1.00 93.81 80 ILE A N 1
ATOM 600 C CA . ILE A 1 80 ? -2.396 11.884 10.554 1.00 93.81 80 ILE A CA 1
ATOM 601 C C . ILE A 1 80 ? -1.242 11.071 11.151 1.00 93.81 80 ILE A C 1
ATOM 603 O O . ILE A 1 80 ? -0.112 11.176 10.678 1.00 93.81 80 ILE A O 1
ATOM 607 N N . LEU A 1 81 ? -1.518 10.218 12.142 1.00 95.25 81 LEU A N 1
ATOM 608 C CA . LEU A 1 81 ? -0.501 9.350 12.737 1.00 95.25 81 LEU A CA 1
ATOM 609 C C . LEU A 1 81 ? 0.085 8.373 11.714 1.00 95.25 81 LEU A C 1
ATOM 611 O O . LEU A 1 81 ? 1.301 8.200 11.675 1.00 95.25 81 LEU A O 1
ATOM 615 N N . GLY A 1 82 ? -0.747 7.778 10.856 1.00 93.06 82 GLY A N 1
ATOM 616 C CA . GLY A 1 82 ? -0.285 6.905 9.777 1.00 93.06 82 GLY A CA 1
ATOM 617 C C . GLY A 1 82 ? 0.664 7.625 8.819 1.00 93.06 82 GLY A C 1
ATOM 618 O O . GLY A 1 82 ? 1.746 7.118 8.525 1.00 93.06 82 GLY A O 1
ATOM 619 N N . MET A 1 83 ? 0.314 8.844 8.400 1.00 93.94 83 MET A N 1
ATOM 620 C CA . MET A 1 83 ? 1.181 9.676 7.560 1.00 93.94 83 MET A CA 1
ATOM 621 C C . MET A 1 83 ? 2.503 10.019 8.258 1.00 93.94 83 MET A C 1
ATOM 623 O O . MET A 1 83 ? 3.555 9.958 7.624 1.00 93.94 83 MET A O 1
ATOM 627 N N . MET A 1 84 ? 2.475 10.330 9.558 1.00 95.88 84 MET A N 1
ATOM 628 C CA . MET A 1 84 ? 3.688 10.600 10.337 1.00 95.88 84 MET A CA 1
ATOM 629 C C . MET A 1 84 ? 4.603 9.375 10.431 1.00 95.88 84 MET A C 1
ATOM 631 O O . MET A 1 84 ? 5.811 9.511 10.246 1.00 95.88 84 MET A O 1
ATOM 635 N N . VAL A 1 85 ? 4.049 8.185 10.685 1.00 95.75 85 VAL A N 1
ATOM 636 C CA . VAL A 1 85 ? 4.820 6.930 10.739 1.00 95.75 85 VAL A CA 1
ATOM 637 C C . VAL A 1 85 ? 5.455 6.627 9.383 1.00 95.75 85 VAL A C 1
ATOM 639 O O . VAL A 1 85 ? 6.640 6.302 9.327 1.00 95.75 85 VAL A O 1
ATOM 642 N N . MET A 1 86 ? 4.709 6.795 8.287 1.00 94.56 86 MET A N 1
ATOM 643 C CA . MET A 1 86 ? 5.242 6.606 6.935 1.00 94.56 86 MET A CA 1
ATOM 644 C C . MET A 1 86 ? 6.363 7.602 6.616 1.00 94.56 86 MET A C 1
ATOM 646 O O . MET A 1 86 ? 7.406 7.205 6.102 1.00 94.56 86 MET A O 1
ATOM 650 N N . ALA A 1 87 ? 6.193 8.879 6.966 1.00 94.62 87 ALA A N 1
ATOM 651 C CA . ALA A 1 87 ? 7.225 9.896 6.771 1.00 94.62 87 ALA A CA 1
ATOM 652 C C . ALA A 1 87 ? 8.491 9.597 7.591 1.00 94.62 87 ALA A C 1
ATOM 654 O O . ALA A 1 87 ? 9.597 9.679 7.063 1.00 94.62 87 ALA A O 1
ATOM 655 N N . ALA A 1 88 ? 8.339 9.195 8.856 1.00 95.81 88 ALA A N 1
ATOM 656 C CA . ALA A 1 88 ? 9.464 8.797 9.699 1.00 95.81 88 ALA A CA 1
ATOM 657 C C . ALA A 1 88 ? 10.196 7.570 9.132 1.00 95.81 88 ALA A C 1
ATOM 659 O O . ALA A 1 88 ? 11.426 7.548 9.114 1.00 95.81 88 ALA A O 1
ATOM 660 N N . SER A 1 89 ? 9.452 6.586 8.616 1.00 94.50 89 SER A N 1
ATOM 661 C CA . SER A 1 89 ? 10.029 5.409 7.964 1.00 94.50 89 SER A CA 1
ATOM 662 C C . SER A 1 89 ? 10.853 5.782 6.734 1.00 94.50 89 SER A C 1
ATOM 664 O O . SER A 1 89 ? 11.907 5.194 6.541 1.00 94.50 89 SER A O 1
ATOM 666 N N . LEU A 1 90 ? 10.395 6.737 5.919 1.00 93.12 90 LEU A N 1
ATOM 667 C CA . LEU A 1 90 ? 11.133 7.202 4.739 1.00 93.12 90 LEU A CA 1
ATOM 668 C C . LEU A 1 90 ? 12.392 7.999 5.099 1.00 93.12 90 LEU A C 1
ATOM 670 O O . LEU A 1 90 ? 13.339 7.993 4.330 1.00 93.12 90 LEU A O 1
ATOM 674 N N . ILE A 1 91 ? 12.404 8.688 6.243 1.00 94.62 91 ILE A N 1
ATOM 675 C CA . ILE A 1 91 ? 13.581 9.430 6.725 1.00 94.62 91 ILE A CA 1
ATOM 676 C C . ILE A 1 91 ? 14.652 8.484 7.287 1.00 94.62 91 ILE A C 1
ATOM 678 O O . ILE A 1 91 ? 15.837 8.798 7.227 1.00 94.62 91 ILE A O 1
ATOM 682 N N . MET A 1 92 ? 14.244 7.356 7.876 1.00 91.94 92 MET A N 1
ATOM 683 C CA . MET A 1 92 ? 15.169 6.358 8.428 1.00 91.94 92 MET A CA 1
ATOM 684 C C . MET A 1 92 ? 15.801 5.437 7.374 1.00 91.94 92 MET A C 1
ATOM 686 O O . MET A 1 92 ? 16.789 4.776 7.696 1.00 91.94 92 MET A O 1
ATOM 690 N N . LEU A 1 93 ? 15.210 5.349 6.179 1.00 86.12 93 LEU A N 1
ATOM 691 C CA . LEU A 1 93 ? 15.625 4.476 5.074 1.00 86.12 93 LEU A CA 1
ATOM 692 C C . LEU A 1 93 ? 16.646 5.187 4.179 1.00 86.12 93 LEU A C 1
ATOM 694 O O . LEU A 1 93 ? 17.646 4.530 3.814 1.00 86.12 93 LEU A O 1
#